Protein AF-A0A9J6DHR7-F1 (afdb_monomer_lite)

pLDDT: mean 80.9, std 17.51, range [45.75, 98.0]

Structure (mmCIF, N/CA/C/O backbone):
data_AF-A0A9J6DHR7-F1
#
_entry.id   AF-A0A9J6DHR7-F1
#
loop_
_atom_site.group_PDB
_atom_site.id
_atom_site.type_symbol
_atom_site.label_atom_id
_atom_site.label_alt_id
_atom_site.label_comp_id
_atom_site.label_asym_id
_atom_site.label_entity_id
_atom_site.label_seq_id
_atom_site.pdbx_PDB_ins_code
_atom_site.Cartn_x
_atom_site.Cartn_y
_atom_site.Cartn_z
_atom_site.occupancy
_atom_site.B_iso_or_equiv
_atom_site.auth_seq_id
_atom_site.auth_comp_id
_atom_site.auth_asym_id
_atom_site.auth_atom_id
_atom_site.pdbx_PDB_model_num
ATOM 1 N N . MET A 1 1 ? 1.396 -6.386 -21.496 1.00 86.94 1 MET A N 1
ATOM 2 C CA . MET A 1 1 ? 1.153 -5.798 -20.158 1.00 86.94 1 MET A CA 1
ATOM 3 C C . MET A 1 1 ? 0.442 -6.836 -19.314 1.00 86.94 1 MET A C 1
ATOM 5 O O . MET A 1 1 ? -0.281 -7.629 -19.895 1.00 86.94 1 MET A O 1
ATOM 9 N N . PHE A 1 2 ? 0.644 -6.840 -17.997 1.00 91.31 2 PHE A N 1
ATOM 10 C CA . PHE A 1 2 ? -0.087 -7.723 -17.085 1.00 91.31 2 PHE A CA 1
ATOM 11 C C . PHE A 1 2 ? -1.423 -7.095 -16.714 1.00 91.31 2 PHE A C 1
ATOM 13 O O . PHE A 1 2 ? -1.460 -5.949 -16.263 1.00 91.31 2 PHE A O 1
ATOM 20 N N . ASP A 1 3 ? -2.515 -7.811 -16.922 1.00 88.06 3 ASP A N 1
ATOM 21 C CA . ASP A 1 3 ? -3.871 -7.384 -16.570 1.00 88.06 3 ASP A CA 1
ATOM 22 C C . ASP A 1 3 ? -4.393 -8.042 -15.284 1.00 88.06 3 ASP A C 1
ATOM 24 O O . ASP A 1 3 ? -5.249 -7.465 -14.610 1.00 88.06 3 ASP A O 1
ATOM 28 N N . GLY A 1 4 ? -3.812 -9.187 -14.911 1.00 85.06 4 GLY A N 1
ATOM 29 C CA . GLY A 1 4 ? -4.207 -9.999 -13.762 1.00 85.06 4 GLY A CA 1
ATOM 30 C C . GLY A 1 4 ? -5.290 -11.039 -14.067 1.00 85.06 4 GLY A C 1
ATOM 31 O O . GLY A 1 4 ? -5.754 -11.685 -13.134 1.00 85.06 4 GLY A O 1
ATOM 32 N N . GLU A 1 5 ? -5.690 -11.206 -15.332 1.00 87.38 5 GLU A N 1
ATOM 33 C CA . GLU A 1 5 ? -6.754 -12.142 -15.734 1.00 87.38 5 GLU A CA 1
ATOM 34 C C . GLU A 1 5 ? -6.308 -13.091 -16.847 1.00 87.38 5 GLU A C 1
ATOM 36 O O . GLU A 1 5 ? -6.462 -14.304 -16.724 1.00 87.38 5 GLU A O 1
ATOM 41 N N . SER A 1 6 ? -5.763 -12.548 -17.939 1.00 84.19 6 SER A N 1
ATOM 42 C CA . SER A 1 6 ? -5.484 -13.316 -19.160 1.00 84.19 6 SER A CA 1
ATOM 43 C C . SER A 1 6 ? -4.008 -13.681 -19.327 1.00 84.19 6 SER A C 1
ATOM 45 O O . SER A 1 6 ? -3.663 -14.606 -20.062 1.00 84.19 6 SER A O 1
ATOM 47 N N . SER A 1 7 ? -3.121 -12.954 -18.645 1.00 84.38 7 SER A N 1
ATOM 48 C CA . SER A 1 7 ? -1.671 -13.109 -18.772 1.00 84.38 7 SER A CA 1
ATOM 49 C C . SER A 1 7 ? -1.115 -14.137 -17.781 1.00 84.38 7 SER A C 1
ATOM 51 O O . SER A 1 7 ? -1.338 -14.008 -16.578 1.00 84.38 7 SER A O 1
ATOM 53 N N . SER A 1 8 ? -0.318 -15.106 -18.257 1.00 92.81 8 SER A N 1
ATOM 54 C CA . SER A 1 8 ? 0.480 -15.976 -17.373 1.00 92.81 8 SER A CA 1
ATOM 55 C C . SER A 1 8 ? 1.468 -15.123 -16.556 1.00 92.81 8 SER A C 1
ATOM 57 O O . SER A 1 8 ? 2.211 -14.329 -17.152 1.00 92.81 8 SER A O 1
ATOM 59 N N . PRO A 1 9 ? 1.504 -15.272 -15.217 1.00 91.12 9 PRO A N 1
ATOM 60 C CA . PRO A 1 9 ? 2.453 -14.566 -14.359 1.00 91.12 9 PRO A CA 1
ATOM 61 C C . PRO A 1 9 ? 3.911 -14.828 -14.739 1.00 91.12 9 PRO A C 1
ATOM 63 O O . PRO A 1 9 ? 4.707 -13.896 -14.775 1.00 91.12 9 PRO A O 1
ATOM 66 N N . GLU A 1 10 ? 4.249 -16.072 -15.077 1.00 93.56 10 GLU A N 1
ATOM 67 C CA . GLU A 1 10 ? 5.603 -16.502 -15.433 1.00 93.56 10 GLU A CA 1
ATOM 68 C C . GLU A 1 10 ? 6.057 -15.827 -16.727 1.00 93.56 10 GLU A C 1
ATOM 70 O O . GLU A 1 10 ? 7.113 -15.199 -16.776 1.00 93.56 10 GLU A O 1
ATOM 75 N N . SER A 1 11 ? 5.208 -15.883 -17.758 1.00 93.19 11 SER A N 1
ATOM 76 C CA . SER A 1 11 ? 5.497 -15.269 -19.058 1.00 93.19 11 SER A CA 1
ATOM 77 C C . SER A 1 11 ? 5.642 -13.751 -18.940 1.00 93.19 11 SER A C 1
ATOM 79 O O . SER A 1 11 ? 6.510 -13.146 -19.572 1.00 93.19 11 SER A O 1
ATOM 81 N N . TRP A 1 12 ? 4.803 -13.120 -18.112 1.00 94.81 12 TRP A N 1
ATOM 82 C CA . TRP A 1 12 ? 4.919 -11.693 -17.843 1.00 94.81 12 TRP A CA 1
ATOM 83 C C . TRP A 1 12 ? 6.196 -11.350 -17.075 1.00 94.81 12 TRP A C 1
ATOM 85 O O . TRP A 1 12 ? 6.840 -10.358 -17.413 1.00 94.81 12 TRP A O 1
ATOM 95 N N . PHE A 1 13 ? 6.581 -12.154 -16.081 1.00 95.69 13 PHE A N 1
ATOM 96 C CA . PHE A 1 13 ? 7.776 -11.902 -15.280 1.00 95.69 13 PHE A CA 1
ATOM 97 C C . PHE A 1 13 ? 9.038 -11.963 -16.141 1.00 95.69 13 PHE A C 1
ATOM 99 O O . PHE A 1 13 ? 9.823 -11.019 -16.124 1.00 95.69 13 PHE A O 1
ATOM 106 N N . THR A 1 14 ? 9.173 -12.983 -16.995 1.00 95.94 14 THR A N 1
ATOM 107 C CA . THR A 1 14 ? 10.280 -13.076 -17.961 1.00 95.94 14 THR A CA 1
ATOM 108 C C . THR A 1 14 ? 10.329 -11.862 -18.893 1.00 95.94 14 THR A C 1
ATOM 110 O O . THR A 1 14 ? 11.393 -11.290 -19.128 1.00 95.94 14 THR A O 1
ATOM 113 N N . PHE A 1 15 ? 9.175 -11.419 -19.403 1.00 95.75 15 PHE A N 1
ATOM 114 C CA . PHE A 1 15 ? 9.100 -10.211 -20.227 1.00 95.75 15 PHE A CA 1
ATOM 115 C C . PHE A 1 15 ? 9.503 -8.947 -19.451 1.00 95.75 15 PHE A C 1
ATOM 117 O O . PHE A 1 15 ? 10.182 -8.069 -19.987 1.00 95.75 15 PHE A O 1
ATOM 124 N N . TYR A 1 16 ? 9.090 -8.840 -18.190 1.00 96.38 16 TYR A N 1
ATOM 125 C CA . TYR A 1 16 ? 9.408 -7.699 -17.347 1.00 96.38 16 TYR A CA 1
ATOM 126 C C . TYR A 1 16 ? 10.897 -7.648 -16.981 1.00 96.38 16 TYR A C 1
ATOM 128 O O . TYR A 1 16 ? 11.501 -6.578 -17.050 1.00 96.38 16 TYR A O 1
ATOM 136 N N . GLU A 1 17 ? 11.517 -8.785 -16.664 1.00 97.19 17 GLU A N 1
ATOM 137 C CA . GLU A 1 17 ? 12.962 -8.883 -16.425 1.00 97.19 17 GLU A CA 1
ATOM 138 C C . GLU A 1 17 ? 13.769 -8.482 -17.658 1.00 97.19 17 GLU A C 1
ATOM 140 O O . GLU A 1 17 ? 14.723 -7.709 -17.542 1.00 97.19 17 GLU A O 1
ATOM 145 N N . TYR A 1 18 ? 13.341 -8.930 -18.841 1.00 97.19 18 TYR A N 1
ATOM 146 C CA . TYR A 1 18 ? 13.923 -8.485 -20.102 1.00 97.19 18 TYR A CA 1
ATOM 147 C C . TYR A 1 18 ? 13.854 -6.954 -20.236 1.00 97.19 18 TYR A C 1
ATOM 149 O O . TYR A 1 18 ? 14.871 -6.308 -20.480 1.00 97.19 18 TYR A O 1
ATOM 157 N N . ALA A 1 19 ? 12.691 -6.346 -19.980 1.00 96.81 19 ALA A N 1
ATOM 158 C CA . ALA A 1 19 ? 12.543 -4.891 -20.009 1.00 96.81 19 ALA A CA 1
ATOM 159 C C . ALA A 1 19 ? 13.416 -4.175 -18.959 1.00 96.81 19 ALA A C 1
ATOM 161 O O . ALA A 1 19 ? 13.975 -3.120 -19.259 1.00 96.81 19 ALA A O 1
ATOM 162 N N . CYS A 1 20 ? 13.569 -4.736 -17.754 1.00 97.25 20 CYS A N 1
ATOM 163 C CA . CYS A 1 20 ? 14.465 -4.189 -16.731 1.00 97.25 20 CYS A CA 1
ATOM 164 C C . CYS A 1 20 ? 15.916 -4.171 -17.214 1.00 97.25 20 CYS A C 1
ATOM 166 O O . CYS A 1 20 ? 16.607 -3.174 -17.014 1.00 97.25 20 CYS A O 1
ATOM 168 N N . ASN A 1 21 ? 16.357 -5.251 -17.864 1.00 97.44 21 ASN A N 1
ATOM 169 C CA . ASN A 1 21 ? 17.709 -5.370 -18.396 1.00 97.44 21 ASN A CA 1
ATOM 170 C C . ASN A 1 21 ? 17.966 -4.352 -19.518 1.00 97.44 21 ASN A C 1
ATOM 172 O O . ASN A 1 21 ? 18.944 -3.615 -19.462 1.00 97.44 21 ASN A O 1
ATOM 176 N N . GLU A 1 22 ? 17.047 -4.237 -20.482 1.00 97.69 22 GLU A N 1
ATOM 177 C CA . GLU A 1 22 ? 17.166 -3.291 -21.604 1.00 97.69 22 GLU A CA 1
ATOM 178 C C . GLU A 1 22 ? 17.163 -1.817 -21.162 1.00 97.69 22 GLU A C 1
ATOM 180 O O . GLU A 1 22 ? 17.792 -0.971 -21.793 1.00 97.69 22 GLU A O 1
ATOM 185 N N . ASN A 1 23 ? 16.464 -1.493 -20.069 1.00 97.06 23 ASN A N 1
ATOM 186 C CA . ASN A 1 23 ? 16.374 -0.126 -19.543 1.00 97.06 23 ASN A CA 1
ATOM 187 C C . ASN A 1 23 ? 17.353 0.153 -18.389 1.00 97.06 23 ASN A C 1
ATOM 189 O O . ASN A 1 23 ? 17.288 1.226 -17.783 1.00 97.06 23 ASN A O 1
ATOM 193 N N . CYS A 1 24 ? 18.244 -0.792 -18.073 1.00 97.25 24 CYS A N 1
ATOM 194 C CA . CYS A 1 24 ? 19.213 -0.693 -16.980 1.00 97.25 24 CYS A CA 1
ATOM 195 C C . CYS A 1 24 ? 18.579 -0.402 -15.601 1.00 97.25 24 CYS A C 1
ATOM 197 O O . CYS A 1 24 ? 19.156 0.316 -14.782 1.00 97.25 24 CYS A O 1
ATOM 199 N N . TRP A 1 25 ? 17.392 -0.949 -15.316 1.00 97.81 25 TRP A N 1
ATOM 200 C CA . TRP A 1 25 ? 16.776 -0.877 -13.984 1.00 97.81 25 TRP A CA 1
ATOM 201 C C . TRP A 1 25 ? 17.402 -1.928 -13.069 1.00 97.81 25 TRP A C 1
ATOM 203 O O . TRP A 1 25 ? 16.865 -3.017 -12.865 1.00 97.81 25 TRP A O 1
ATOM 213 N N . CYS A 1 26 ? 18.590 -1.610 -12.562 1.00 94.25 26 CYS A N 1
ATOM 214 C CA . CYS A 1 26 ? 19.416 -2.556 -11.818 1.00 94.25 26 CYS A CA 1
ATOM 215 C C . CYS A 1 26 ? 19.057 -2.649 -10.325 1.00 94.25 26 CYS A C 1
ATOM 217 O O . CYS 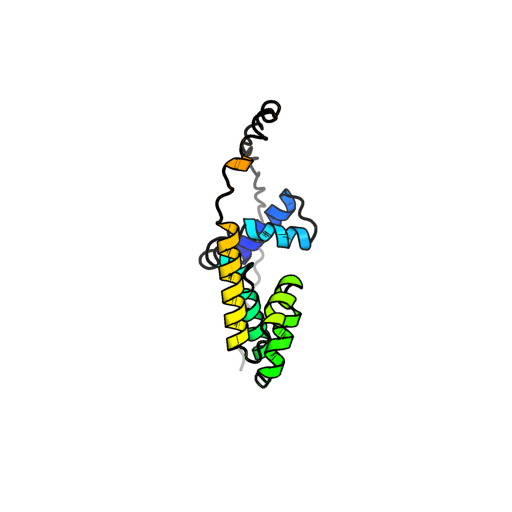A 1 26 ? 19.332 -3.682 -9.719 1.00 94.25 26 CYS A O 1
ATOM 219 N N . SER A 1 27 ? 18.454 -1.608 -9.736 1.00 95.69 27 SER A N 1
ATOM 220 C CA . SER A 1 27 ? 18.030 -1.603 -8.327 1.00 95.69 27 SER A CA 1
ATOM 221 C C . SER A 1 27 ? 16.595 -2.107 -8.156 1.00 95.69 27 SER A C 1
ATOM 223 O O . SER A 1 27 ? 15.756 -1.937 -9.047 1.00 95.69 27 SER A O 1
ATOM 225 N N . ASP A 1 28 ? 16.290 -2.706 -7.004 1.00 91.50 28 ASP A N 1
ATOM 226 C CA . ASP A 1 28 ? 14.927 -3.146 -6.689 1.00 91.50 28 ASP A CA 1
ATOM 227 C C . ASP A 1 28 ? 13.969 -1.953 -6.607 1.00 91.50 28 ASP A C 1
ATOM 229 O O . ASP A 1 28 ? 12.837 -2.032 -7.086 1.00 91.50 28 ASP A O 1
ATOM 233 N N . GLU A 1 29 ? 14.434 -0.811 -6.097 1.00 87.56 29 GLU A N 1
ATOM 234 C CA . GLU A 1 29 ? 13.673 0.435 -6.091 1.00 87.56 29 GLU A CA 1
ATOM 235 C C . GLU A 1 29 ? 13.297 0.888 -7.511 1.00 87.56 29 GLU A C 1
ATOM 237 O O . GLU A 1 29 ? 12.136 1.236 -7.757 1.00 87.56 29 GLU A O 1
ATOM 242 N N . ASP A 1 30 ? 14.235 0.847 -8.465 1.00 92.19 30 ASP A N 1
ATOM 243 C CA . ASP A 1 30 ? 13.975 1.221 -9.860 1.00 92.19 30 ASP A CA 1
ATOM 244 C C . ASP A 1 30 ? 13.020 0.241 -10.535 1.00 92.19 30 ASP A C 1
ATOM 246 O O . ASP A 1 30 ? 12.094 0.660 -11.239 1.00 92.19 30 ASP A O 1
ATOM 250 N N . LYS A 1 31 ? 13.186 -1.062 -10.293 1.00 95.62 31 LYS A N 1
ATOM 251 C CA . LYS A 1 31 ? 12.264 -2.079 -10.803 1.00 95.62 31 LYS A CA 1
ATOM 252 C C . LYS A 1 31 ? 10.865 -1.850 -10.241 1.00 95.62 31 LYS A C 1
ATOM 254 O O . LYS A 1 31 ? 9.914 -1.736 -11.003 1.00 95.62 31 LYS A O 1
ATOM 259 N N . VAL A 1 32 ? 10.685 -1.707 -8.933 1.00 89.50 32 VAL A N 1
ATOM 260 C CA . VAL A 1 32 ? 9.344 -1.499 -8.355 1.00 89.50 32 VAL A CA 1
ATOM 261 C C . VAL A 1 32 ? 8.700 -0.213 -8.883 1.00 89.50 32 VAL A C 1
ATOM 263 O O . VAL A 1 32 ? 7.511 -0.203 -9.218 1.00 89.50 32 VAL A O 1
ATOM 266 N N . LYS A 1 33 ? 9.482 0.863 -9.024 1.00 87.44 33 LYS A N 1
ATOM 267 C CA . LYS A 1 33 ? 9.015 2.141 -9.571 1.00 87.44 33 LYS A CA 1
ATOM 268 C C . LYS A 1 33 ? 8.503 2.008 -11.008 1.00 87.44 33 LYS A C 1
ATOM 270 O O . LYS A 1 33 ? 7.443 2.552 -11.324 1.00 87.44 33 LYS A O 1
ATOM 275 N N . ASN A 1 34 ? 9.224 1.284 -11.863 1.00 93.88 34 ASN A N 1
ATOM 276 C CA . ASN A 1 34 ? 8.895 1.155 -13.284 1.00 93.88 34 ASN A CA 1
ATOM 277 C C . ASN A 1 34 ? 7.919 0.013 -13.597 1.00 93.88 34 ASN A C 1
ATOM 279 O O . ASN A 1 34 ? 7.251 0.055 -14.631 1.00 93.88 34 ASN A O 1
ATOM 283 N N . MET A 1 35 ? 7.729 -0.944 -12.685 1.00 93.69 35 MET A N 1
ATOM 284 C CA . MET A 1 35 ? 6.793 -2.064 -12.848 1.00 93.69 35 MET A CA 1
ATOM 285 C C . MET A 1 35 ? 5.383 -1.591 -13.215 1.00 93.69 35 MET A C 1
ATOM 287 O O . MET A 1 35 ? 4.723 -2.180 -14.069 1.00 93.69 35 MET A O 1
ATOM 291 N N . ARG A 1 36 ? 4.941 -0.462 -12.647 1.00 89.75 36 ARG A N 1
ATOM 292 C CA . ARG A 1 36 ? 3.622 0.141 -12.909 1.00 89.75 36 ARG A CA 1
ATOM 293 C C . ARG A 1 36 ? 3.373 0.505 -14.375 1.00 89.75 36 ARG A C 1
ATOM 295 O O . ARG A 1 36 ? 2.212 0.596 -14.775 1.00 89.75 36 ARG A O 1
ATOM 302 N N . LEU A 1 37 ? 4.425 0.713 -15.169 1.00 92.81 37 LEU A N 1
ATOM 303 C CA . LEU A 1 37 ? 4.322 0.982 -16.608 1.00 92.81 37 LEU A CA 1
ATOM 304 C C . LEU A 1 37 ? 3.861 -0.252 -17.393 1.00 92.81 37 LEU A C 1
ATOM 306 O O . LEU A 1 37 ? 3.264 -0.116 -18.457 1.00 92.81 37 LEU A O 1
ATOM 310 N N . PHE A 1 38 ? 4.096 -1.445 -16.846 1.00 93.75 38 PHE A N 1
ATOM 311 C CA . PHE A 1 38 ? 3.796 -2.729 -17.479 1.00 93.75 38 PHE A CA 1
ATOM 312 C C . PHE A 1 38 ? 2.523 -3.382 -16.948 1.00 93.75 38 PHE A C 1
ATOM 314 O O . PHE A 1 38 ? 2.155 -4.467 -17.411 1.00 93.75 38 PHE A O 1
ATOM 321 N N . LEU A 1 39 ? 1.849 -2.721 -16.007 1.00 92.00 39 LEU A N 1
ATOM 322 C CA . LEU A 1 39 ? 0.565 -3.138 -15.471 1.00 92.00 39 LEU A CA 1
ATOM 323 C C . LEU A 1 39 ? -0.574 -2.452 -16.226 1.00 92.00 39 LEU A C 1
ATOM 325 O O . LEU A 1 39 ? -0.522 -1.268 -16.565 1.00 92.00 39 LEU A O 1
ATOM 329 N N . SER A 1 40 ? -1.644 -3.203 -16.429 1.00 90.62 40 SER A N 1
ATOM 330 C CA . SER A 1 40 ? -2.892 -2.785 -17.060 1.00 90.62 40 SER A CA 1
ATOM 331 C C . SER A 1 40 ? -4.086 -3.332 -16.276 1.00 90.62 40 SER A C 1
ATOM 333 O O . SER A 1 40 ? -3.903 -4.079 -15.315 1.00 90.62 40 SER A O 1
ATOM 335 N N . GLY A 1 41 ? -5.300 -2.911 -16.637 1.00 87.19 41 GLY A N 1
ATOM 336 C CA . GLY A 1 41 ? -6.537 -3.450 -16.065 1.00 87.19 41 GLY A CA 1
ATOM 337 C C . GLY A 1 41 ? -6.577 -3.444 -14.533 1.00 87.19 41 GLY A C 1
ATOM 338 O O . GLY A 1 41 ? -6.237 -2.446 -13.883 1.00 87.19 41 GLY A O 1
ATOM 339 N N . ILE A 1 42 ? -6.985 -4.582 -13.968 1.00 77.12 42 ILE A N 1
ATOM 340 C CA . ILE A 1 42 ? -7.139 -4.778 -12.525 1.00 77.12 42 ILE A CA 1
ATOM 341 C C . ILE A 1 42 ? -5.780 -4.692 -11.826 1.00 77.12 42 ILE A C 1
ATOM 343 O O . ILE A 1 42 ? -5.662 -3.980 -10.825 1.00 77.12 42 ILE A O 1
ATOM 347 N N . ALA A 1 43 ? -4.732 -5.299 -12.387 1.00 81.50 43 ALA A N 1
ATOM 348 C CA . ALA A 1 43 ? -3.391 -5.273 -11.802 1.00 81.50 43 ALA A CA 1
ATOM 349 C C . ALA A 1 43 ? -2.857 -3.844 -11.588 1.00 81.50 43 ALA A C 1
ATOM 351 O O . ALA A 1 43 ? -2.307 -3.520 -10.530 1.00 81.50 43 ALA A O 1
ATOM 352 N N . LYS A 1 44 ? -3.081 -2.943 -12.554 1.00 84.19 44 LYS A N 1
ATOM 353 C CA . LYS A 1 44 ? -2.685 -1.533 -12.412 1.00 84.19 44 LYS A CA 1
ATOM 354 C C . LYS A 1 44 ? -3.440 -0.842 -11.281 1.00 84.19 44 LYS A C 1
ATOM 356 O O . LYS A 1 44 ? -2.828 -0.098 -10.516 1.00 84.19 44 LYS A O 1
ATOM 361 N N . SER A 1 45 ? -4.739 -1.119 -11.152 1.00 74.44 45 SER A N 1
ATOM 362 C CA . SER A 1 45 ? -5.566 -0.565 -10.075 1.00 74.44 45 SER A CA 1
ATOM 363 C C . SER A 1 45 ? -5.111 -1.043 -8.689 1.00 74.44 45 SER A C 1
ATOM 365 O O . SER A 1 45 ? -5.177 -0.284 -7.721 1.00 74.44 45 SER A O 1
ATOM 367 N N . TRP A 1 46 ? -4.572 -2.265 -8.603 1.00 70.88 46 TRP A N 1
ATOM 368 C CA . TRP A 1 46 ? -4.113 -2.862 -7.350 1.00 70.88 46 TRP A CA 1
ATOM 369 C C . TRP A 1 46 ? -2.732 -2.369 -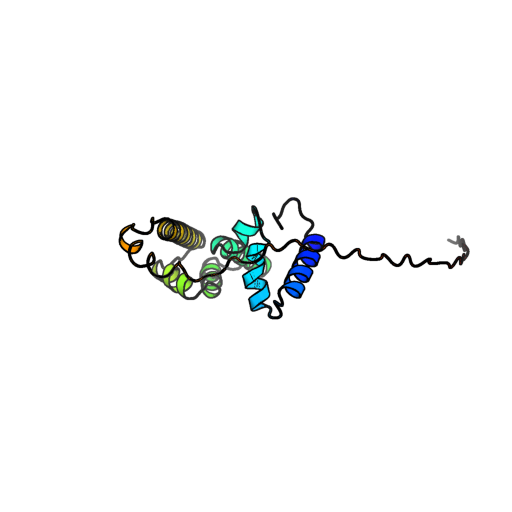6.909 1.00 70.88 46 TRP A C 1
ATOM 371 O O . TRP A 1 46 ? -2.503 -2.149 -5.723 1.00 70.88 46 TRP A O 1
ATOM 381 N N . SER A 1 47 ? -1.817 -2.131 -7.848 1.00 72.31 47 SER A N 1
ATOM 382 C CA . SER A 1 47 ? -0.388 -1.879 -7.576 1.00 72.31 47 SER A CA 1
ATOM 383 C C . SER A 1 47 ? -0.024 -0.568 -6.859 1.00 72.31 47 SER A C 1
ATOM 385 O O . SER A 1 47 ? 1.156 -0.230 -6.703 1.00 72.31 47 SER A O 1
ATOM 387 N N . GLY A 1 48 ? -1.007 0.223 -6.438 1.00 72.44 48 GLY A N 1
ATOM 388 C CA . GLY A 1 48 ? -0.722 1.532 -5.861 1.00 72.44 48 GLY A CA 1
ATOM 389 C C . GLY A 1 48 ? -1.826 2.183 -5.059 1.00 72.44 48 GLY A C 1
ATOM 390 O O . GLY A 1 48 ? -1.642 3.325 -4.646 1.00 72.44 48 GLY A O 1
ATOM 391 N N . SER A 1 49 ? -2.949 1.505 -4.823 1.00 82.94 49 SER A N 1
ATOM 392 C CA . SER A 1 49 ? -3.973 2.072 -3.955 1.00 82.94 49 SER A CA 1
ATOM 393 C C . SER A 1 49 ? -3.675 1.717 -2.497 1.00 82.94 49 SER A C 1
ATOM 395 O O . SER A 1 49 ? -3.341 0.577 -2.169 1.00 82.94 49 SER A O 1
ATOM 397 N N . ALA A 1 50 ? -3.833 2.690 -1.600 1.00 87.12 50 ALA A N 1
ATOM 398 C CA . ALA A 1 50 ? -3.766 2.438 -0.162 1.00 87.12 50 ALA A CA 1
ATOM 399 C C . ALA A 1 50 ? -4.792 1.364 0.264 1.00 87.12 50 ALA A C 1
ATOM 401 O O . ALA A 1 50 ? -4.548 0.593 1.187 1.00 87.12 50 ALA A O 1
ATOM 402 N N . LEU A 1 51 ? -5.917 1.261 -0.455 1.00 90.31 51 LEU A N 1
ATOM 403 C CA . LEU A 1 51 ? -6.941 0.239 -0.231 1.00 90.31 51 LEU A CA 1
ATOM 404 C C . LEU A 1 51 ? -6.429 -1.176 -0.514 1.00 90.31 51 LEU A C 1
ATOM 406 O O . LEU A 1 51 ? -6.698 -2.085 0.264 1.00 90.31 51 LEU A O 1
ATOM 410 N N . SER A 1 52 ? -5.668 -1.368 -1.588 1.00 88.31 52 SER A N 1
ATOM 411 C CA . SER A 1 52 ? -5.070 -2.666 -1.915 1.00 88.31 52 SER A CA 1
ATOM 412 C C . SER A 1 52 ? -4.089 -3.104 -0.832 1.00 88.31 52 SER A C 1
ATOM 414 O O . SER A 1 52 ? -4.156 -4.242 -0.374 1.00 88.31 52 SER A O 1
ATOM 416 N N . TYR A 1 53 ? -3.258 -2.174 -0.346 1.00 91.69 53 TYR A N 1
ATOM 417 C CA . TYR A 1 53 ? -2.404 -2.417 0.815 1.00 91.69 53 TYR A CA 1
ATOM 418 C C . TYR A 1 53 ? -3.220 -2.839 2.048 1.00 91.69 53 TYR A C 1
ATOM 420 O O . TYR A 1 53 ? -2.881 -3.827 2.696 1.00 91.69 53 TYR A O 1
ATOM 428 N N . PHE A 1 54 ? -4.313 -2.133 2.357 1.00 94.88 54 PHE A N 1
ATOM 429 C CA . PHE A 1 54 ? -5.182 -2.452 3.493 1.00 94.88 54 PHE A CA 1
ATOM 430 C C . PHE A 1 54 ? -5.736 -3.880 3.421 1.00 94.88 54 PHE A C 1
ATOM 432 O O . PHE A 1 54 ? -5.658 -4.614 4.408 1.00 94.88 54 PHE A O 1
ATOM 439 N N . TYR A 1 55 ? -6.279 -4.285 2.268 1.00 93.81 55 TYR A N 1
ATOM 440 C CA . TYR A 1 55 ? -6.870 -5.616 2.120 1.00 93.81 55 TYR A CA 1
ATOM 441 C C . TYR A 1 55 ? -5.820 -6.715 2.251 1.00 93.81 55 TYR A C 1
ATOM 443 O O . TYR A 1 55 ? -6.048 -7.677 2.985 1.00 93.81 55 TYR A O 1
ATOM 451 N N . GLU A 1 56 ? -4.659 -6.548 1.614 1.00 92.38 56 GLU A N 1
ATOM 452 C CA . GLU A 1 56 ? -3.597 -7.548 1.701 1.00 92.38 56 GLU A CA 1
ATOM 453 C C . GLU A 1 56 ? -3.033 -7.631 3.120 1.00 92.38 56 GLU A C 1
ATOM 455 O O . GLU A 1 56 ? -2.896 -8.719 3.677 1.00 92.38 56 GLU A O 1
ATOM 460 N N . LYS A 1 57 ? -2.790 -6.489 3.774 1.00 95.12 57 LYS A N 1
ATOM 461 C CA . LYS A 1 57 ? -2.271 -6.482 5.143 1.00 95.12 57 LYS A CA 1
ATOM 462 C C . LYS A 1 57 ? -3.255 -7.117 6.125 1.00 95.12 57 LYS A C 1
ATOM 464 O O . LYS A 1 57 ? -2.836 -7.894 6.978 1.00 95.12 57 LYS A O 1
ATOM 469 N N . ARG A 1 58 ? -4.559 -6.855 5.977 1.00 95.88 58 ARG A N 1
ATOM 470 C CA . ARG A 1 58 ? -5.608 -7.506 6.776 1.00 95.88 58 ARG A CA 1
ATOM 471 C C . ARG A 1 58 ? -5.631 -9.017 6.554 1.00 95.88 58 ARG A C 1
ATOM 473 O O . ARG A 1 58 ? -5.671 -9.757 7.532 1.00 95.88 58 ARG A O 1
ATOM 480 N N . ARG A 1 59 ? -5.585 -9.468 5.296 1.00 96.06 59 ARG A N 1
ATOM 481 C CA . ARG A 1 59 ? -5.539 -10.895 4.945 1.00 96.06 59 ARG A CA 1
ATOM 482 C C . ARG A 1 59 ? -4.335 -11.583 5.590 1.00 96.06 59 ARG A C 1
ATOM 484 O O . ARG A 1 59 ? -4.496 -12.628 6.208 1.00 96.06 59 ARG A O 1
ATOM 491 N N . LEU A 1 60 ? -3.149 -10.981 5.494 1.00 96.19 60 LEU A N 1
ATOM 492 C CA . LEU A 1 60 ? -1.925 -11.520 6.094 1.00 96.19 60 LEU A CA 1
ATOM 493 C C . LEU A 1 60 ? -2.006 -11.596 7.623 1.00 96.19 60 LEU A C 1
ATOM 495 O O . LEU A 1 60 ? -1.602 -12.602 8.197 1.00 96.19 60 LEU A O 1
ATOM 499 N N . LEU A 1 61 ? -2.558 -10.573 8.283 1.00 97.25 61 LEU A N 1
ATOM 500 C CA . LEU A 1 61 ? -2.756 -10.588 9.737 1.00 97.25 61 LEU A CA 1
ATOM 501 C C . LEU A 1 61 ? -3.725 -11.698 10.166 1.00 97.25 61 LEU A C 1
ATOM 503 O O . LEU A 1 61 ? -3.440 -12.397 11.129 1.00 97.25 61 LEU A O 1
ATOM 507 N N . GLN A 1 62 ? -4.814 -11.910 9.421 1.00 96.19 62 GLN A N 1
ATOM 508 C CA . GLN A 1 62 ? -5.770 -12.992 9.686 1.00 96.19 62 GLN A CA 1
ATOM 509 C C . GLN A 1 62 ? -5.170 -14.388 9.477 1.00 96.19 62 GLN A C 1
ATOM 511 O O . GLN A 1 62 ? -5.517 -15.312 10.207 1.00 96.19 62 GLN A O 1
ATOM 516 N N . LEU A 1 63 ? -4.284 -14.547 8.486 1.00 95.88 63 LEU A N 1
ATOM 517 C CA . LEU A 1 63 ? -3.562 -15.801 8.254 1.00 95.88 63 LEU A CA 1
ATOM 518 C C . LEU A 1 63 ? -2.526 -16.082 9.347 1.00 95.88 63 LEU A C 1
ATOM 520 O O . LEU A 1 63 ? -2.332 -17.238 9.709 1.00 95.88 63 LEU A O 1
ATOM 524 N N . ALA A 1 64 ? -1.862 -15.041 9.854 1.00 97.50 64 ALA A N 1
ATOM 525 C CA . ALA A 1 64 ? -0.879 -15.170 10.924 1.00 97.50 64 ALA A CA 1
ATOM 526 C C . ALA A 1 64 ? -1.537 -15.468 12.280 1.00 97.50 64 ALA A C 1
ATOM 528 O O . ALA A 1 64 ? -1.061 -16.328 13.015 1.00 97.50 64 ALA A O 1
ATOM 529 N N . ASP A 1 65 ? -2.630 -14.771 12.600 1.00 98.00 65 ASP A N 1
ATOM 530 C CA . ASP A 1 65 ? -3.401 -14.974 13.821 1.00 98.00 65 ASP A CA 1
ATOM 531 C C . ASP A 1 65 ? -4.875 -14.599 13.606 1.00 98.00 65 ASP A C 1
ATOM 533 O O . ASP A 1 65 ? -5.264 -13.429 13.578 1.00 98.00 65 ASP A O 1
ATOM 537 N N . SER A 1 66 ? -5.721 -15.622 13.487 1.00 97.31 66 SER A N 1
ATOM 538 C CA . SER A 1 66 ? -7.170 -15.449 13.325 1.00 97.31 66 SER A CA 1
ATOM 539 C C . SER A 1 66 ? -7.885 -14.925 14.578 1.00 97.31 66 SER A C 1
ATOM 541 O O . SER A 1 66 ? -9.010 -14.438 14.472 1.00 97.31 66 SER A O 1
ATOM 543 N N . SER A 1 67 ? -7.246 -15.008 15.750 1.00 97.75 67 SER A N 1
ATOM 544 C CA . SER A 1 67 ? -7.786 -14.554 17.038 1.00 97.75 67 SER A CA 1
ATOM 545 C C . SER A 1 67 ? -7.381 -13.121 17.394 1.00 97.75 67 SER A C 1
ATOM 547 O O . SER A 1 67 ? -7.777 -12.604 18.441 1.00 97.75 67 SER A O 1
ATOM 549 N N . LEU A 1 68 ? -6.620 -12.464 16.512 1.00 96.94 68 LEU A N 1
ATOM 550 C CA . LEU A 1 68 ? -6.109 -11.122 16.734 1.00 96.94 68 LEU A CA 1
ATOM 551 C C . LEU A 1 68 ? -7.269 -10.117 16.893 1.00 96.94 68 LEU A C 1
ATOM 553 O O . LEU A 1 68 ? -8.099 -9.982 15.986 1.00 96.94 68 LEU A O 1
ATOM 557 N N . PRO A 1 69 ? -7.340 -9.370 18.009 1.00 96.62 69 PRO A N 1
ATOM 558 C CA . PRO A 1 69 ? -8.424 -8.426 18.233 1.00 96.62 69 PRO A CA 1
ATOM 559 C C . PRO A 1 69 ? -8.347 -7.257 17.245 1.00 96.62 69 PRO A C 1
ATOM 561 O O . PRO A 1 69 ? -7.267 -6.751 16.926 1.00 96.62 69 PRO A O 1
ATOM 564 N N . GLU A 1 70 ? -9.507 -6.768 16.796 1.00 91.50 70 GLU A N 1
ATOM 565 C CA . GLU A 1 70 ? -9.580 -5.662 15.826 1.00 91.50 70 GLU A CA 1
ATOM 566 C C . GLU A 1 70 ? -8.862 -4.392 16.309 1.00 91.50 70 GLU A C 1
ATOM 568 O O . GLU A 1 70 ? -8.287 -3.658 15.501 1.00 91.50 70 GLU A O 1
ATOM 573 N N . THR A 1 71 ? -8.827 -4.169 17.625 1.00 95.00 71 THR A N 1
ATOM 574 C CA . THR A 1 71 ? -8.116 -3.051 18.263 1.00 95.00 71 THR A CA 1
ATOM 575 C C . THR A 1 71 ? -6.609 -3.078 18.008 1.00 95.00 71 THR A C 1
ATOM 577 O O . THR A 1 71 ? -5.978 -2.023 17.986 1.00 95.00 71 THR A O 1
ATOM 580 N N . SER A 1 72 ? -6.028 -4.257 17.775 1.00 97.56 72 SER A N 1
ATOM 581 C CA . SER A 1 72 ? -4.618 -4.432 17.416 1.00 97.56 72 SER A CA 1
ATOM 582 C C . SER A 1 72 ? -4.391 -4.402 15.904 1.00 97.56 72 SER A C 1
ATOM 584 O O . SER A 1 72 ? -3.333 -3.971 15.453 1.00 97.56 72 SER A O 1
ATOM 586 N N . VAL A 1 73 ? -5.381 -4.801 15.102 1.00 97.50 73 VAL A N 1
ATOM 587 C CA . VAL A 1 73 ? -5.280 -4.813 13.631 1.00 97.50 73 VAL A CA 1
ATOM 588 C C . VAL A 1 73 ? -5.093 -3.402 13.071 1.00 97.50 73 VAL A C 1
ATOM 590 O O . VAL A 1 73 ? -4.219 -3.175 12.236 1.00 97.50 73 VAL A O 1
ATOM 593 N N . VAL A 1 74 ? -5.897 -2.442 13.536 1.00 97.25 74 VAL A N 1
ATOM 594 C CA . VAL A 1 74 ? -5.885 -1.054 13.042 1.00 97.25 74 VAL A CA 1
ATOM 595 C C . VAL A 1 74 ? -4.495 -0.400 13.129 1.00 97.25 74 VAL A C 1
ATOM 597 O O . VAL A 1 74 ? -3.997 0.033 12.086 1.00 97.25 74 VAL A O 1
ATOM 600 N N . PRO A 1 75 ? -3.820 -0.340 14.296 1.00 97.62 75 PRO A N 1
ATOM 601 C CA . PRO A 1 75 ? -2.495 0.271 14.382 1.00 97.62 75 PRO A CA 1
ATOM 602 C C . PRO A 1 75 ? -1.454 -0.472 13.539 1.00 97.62 75 PRO A C 1
ATOM 604 O O . PRO A 1 75 ? -0.643 0.181 12.889 1.00 97.62 75 PRO A O 1
ATOM 607 N N . LEU A 1 76 ? -1.503 -1.808 13.467 1.00 97.81 76 LEU A N 1
ATOM 608 C CA . LEU A 1 76 ? -0.572 -2.595 12.647 1.00 97.81 76 LEU A CA 1
ATOM 609 C C . LEU A 1 76 ? -0.679 -2.269 11.152 1.00 97.81 76 LEU A C 1
ATOM 611 O O . LEU A 1 76 ? 0.340 -2.214 10.462 1.00 97.81 76 LEU A O 1
ATOM 615 N N . ILE A 1 77 ? -1.894 -2.032 10.651 1.00 97.31 77 ILE A N 1
ATOM 616 C CA . ILE A 1 77 ? -2.099 -1.588 9.268 1.00 97.31 77 ILE A CA 1
ATOM 617 C C . ILE A 1 77 ? -1.593 -0.153 9.096 1.00 97.31 77 ILE A C 1
ATOM 619 O O . ILE A 1 77 ? -0.870 0.120 8.141 1.00 97.31 77 ILE A O 1
ATOM 623 N N . ILE A 1 78 ? -1.929 0.758 10.017 1.00 96.56 78 ILE A N 1
ATOM 624 C CA . ILE A 1 78 ? -1.499 2.162 9.937 1.00 96.56 78 ILE A CA 1
ATOM 625 C C . ILE A 1 78 ? 0.029 2.259 9.902 1.00 96.56 78 ILE A C 1
ATOM 627 O O . ILE A 1 78 ? 0.560 2.981 9.064 1.00 96.56 78 ILE A O 1
ATOM 631 N N . TYR A 1 79 ? 0.745 1.502 10.737 1.00 96.44 79 TYR A N 1
ATOM 632 C CA . TYR A 1 79 ? 2.208 1.563 10.818 1.00 96.44 79 TYR A CA 1
ATOM 633 C C . TYR A 1 79 ? 2.937 1.240 9.513 1.00 96.44 79 TYR A C 1
ATOM 635 O O . TYR A 1 79 ? 4.058 1.706 9.326 1.00 96.44 79 TYR A O 1
ATOM 643 N N . GLY A 1 80 ? 2.335 0.466 8.607 1.00 92.50 80 GLY A N 1
ATOM 644 C CA . GLY A 1 80 ? 2.951 0.180 7.313 1.00 92.50 80 GLY A CA 1
ATOM 645 C C . GLY A 1 80 ? 2.449 1.047 6.155 1.00 92.50 80 GLY A C 1
ATOM 646 O O . GLY A 1 80 ? 2.818 0.775 5.015 1.00 92.50 80 GLY A O 1
ATOM 647 N N . LEU A 1 81 ? 1.633 2.077 6.414 1.00 92.81 81 LEU A N 1
ATOM 648 C CA . LEU A 1 81 ? 1.301 3.109 5.422 1.00 92.81 81 LEU A CA 1
ATOM 649 C C . LEU A 1 81 ? 2.466 4.094 5.233 1.00 92.81 81 LEU A C 1
ATOM 651 O O . LEU A 1 81 ? 3.369 4.166 6.064 1.00 92.81 81 LEU A O 1
ATOM 655 N N . SER A 1 82 ? 2.438 4.908 4.172 1.00 88.94 82 SER A N 1
ATOM 656 C CA . SER A 1 82 ? 3.407 6.004 4.026 1.00 88.94 82 SER A CA 1
ATOM 657 C C . SER A 1 82 ? 3.206 7.070 5.118 1.00 88.94 82 SER A C 1
ATOM 659 O O . SER A 1 82 ? 2.064 7.285 5.531 1.00 88.94 82 SER A O 1
ATOM 661 N N . PRO A 1 83 ? 4.258 7.781 5.570 1.00 91.38 83 PRO A N 1
ATOM 662 C CA . PRO A 1 83 ? 4.151 8.762 6.658 1.00 91.38 83 PRO A CA 1
ATOM 663 C C . PRO A 1 83 ? 3.063 9.828 6.445 1.00 91.38 83 PRO A C 1
ATOM 665 O O . PRO A 1 83 ? 2.328 10.169 7.373 1.00 91.38 83 PRO A O 1
ATOM 668 N N . ASP A 1 84 ? 2.896 10.300 5.208 1.00 90.06 84 ASP A N 1
ATOM 669 C CA . ASP A 1 84 ? 1.858 11.277 4.865 1.00 90.06 84 ASP A CA 1
ATOM 670 C C . ASP A 1 84 ? 0.445 10.704 5.028 1.00 90.06 84 ASP A C 1
ATOM 672 O O . ASP A 1 84 ? -0.448 11.383 5.543 1.00 90.06 84 ASP A O 1
ATOM 676 N N . PHE A 1 85 ? 0.234 9.445 4.626 1.00 92.31 85 PHE A N 1
ATOM 677 C CA . PHE A 1 85 ? -1.033 8.740 4.833 1.00 92.31 85 PHE A CA 1
ATOM 678 C C . PHE A 1 85 ? -1.265 8.430 6.310 1.00 92.31 85 PHE A C 1
ATOM 680 O O . PHE A 1 85 ? -2.385 8.595 6.790 1.00 92.31 85 PHE A O 1
ATOM 687 N N . GLN A 1 86 ? -0.220 8.025 7.039 1.00 95.12 86 GLN A N 1
ATOM 688 C CA . GLN A 1 86 ? -0.291 7.782 8.479 1.00 95.12 86 GLN A CA 1
ATOM 689 C C . GLN A 1 86 ? -0.813 9.017 9.199 1.00 95.12 86 GLN A C 1
ATOM 691 O O . GLN A 1 86 ? -1.804 8.919 9.915 1.00 95.12 86 GLN A O 1
ATOM 696 N N . LYS A 1 87 ? -0.214 10.187 8.948 1.00 96.38 87 LYS A N 1
ATOM 697 C CA . LYS A 1 87 ? -0.633 11.449 9.565 1.00 96.38 87 LYS A CA 1
ATOM 698 C C . LYS A 1 87 ? -2.098 11.770 9.259 1.00 96.38 87 LYS A C 1
ATOM 700 O O . LYS A 1 87 ? -2.855 12.100 10.167 1.00 96.38 87 LYS A O 1
ATOM 705 N N . GLN A 1 88 ? -2.517 11.639 7.999 1.00 95.38 88 GLN A N 1
ATOM 706 C CA . GLN A 1 88 ? -3.896 11.919 7.580 1.00 95.38 88 GLN A CA 1
ATOM 707 C C . GLN A 1 88 ? -4.920 10.973 8.217 1.00 95.38 88 GLN A C 1
ATOM 709 O O . GLN A 1 88 ? -5.980 11.417 8.656 1.00 95.38 88 GLN A O 1
ATOM 714 N N . ILE A 1 89 ? -4.603 9.681 8.301 1.00 95.75 89 ILE A N 1
ATOM 715 C CA . ILE A 1 89 ? -5.468 8.677 8.925 1.00 95.75 89 ILE A CA 1
ATOM 716 C C . ILE A 1 89 ? -5.485 8.830 10.450 1.00 95.75 89 ILE A C 1
ATOM 718 O O . ILE A 1 89 ? -6.551 8.763 11.055 1.00 95.75 89 ILE A O 1
ATOM 722 N N . GLN A 1 90 ? -4.339 9.091 11.082 1.00 95.31 90 GLN A N 1
ATOM 723 C CA . GLN A 1 90 ? -4.240 9.286 12.531 1.00 95.31 90 GLN A CA 1
ATOM 724 C C . GLN A 1 90 ? -5.046 10.495 13.008 1.00 95.31 90 GLN A C 1
ATOM 726 O O . GLN A 1 90 ? -5.688 10.407 14.050 1.00 95.31 90 GLN A O 1
ATOM 731 N N . MET A 1 91 ? -5.097 11.584 12.229 1.00 95.94 91 MET A N 1
ATOM 732 C CA . MET A 1 91 ? -5.964 12.733 12.536 1.00 95.94 91 MET A CA 1
ATOM 733 C C . MET A 1 91 ? -7.453 12.364 12.599 1.00 95.94 91 MET A C 1
ATOM 735 O O . MET A 1 91 ? -8.214 13.037 13.289 1.00 95.94 91 MET A O 1
ATOM 739 N N . ARG A 1 92 ? -7.876 11.300 11.905 1.00 95.88 92 ARG A N 1
ATOM 740 C CA . ARG A 1 92 ? -9.254 10.789 11.958 1.00 95.88 92 ARG A CA 1
ATOM 741 C C . ARG A 1 92 ? -9.496 9.843 13.139 1.00 95.88 92 ARG A C 1
ATOM 743 O O . ARG A 1 92 ? -10.647 9.608 13.484 1.00 95.88 92 ARG A O 1
ATOM 750 N N . GLY A 1 93 ? -8.435 9.310 13.749 1.00 96.19 93 GLY A N 1
ATOM 751 C CA . GLY A 1 93 ? -8.491 8.456 14.938 1.00 96.19 93 GLY A CA 1
ATOM 752 C C . GLY A 1 93 ? -9.360 7.195 14.812 1.00 96.19 93 GLY A C 1
ATOM 753 O O . GLY A 1 93 ? -10.173 6.970 15.711 1.00 96.19 93 GLY A O 1
ATOM 754 N N . PRO A 1 94 ? -9.226 6.375 13.747 1.00 97.19 94 PRO A N 1
ATOM 755 C CA . PRO A 1 94 ? -10.056 5.185 13.580 1.00 97.19 94 PRO A CA 1
ATOM 756 C C . PRO A 1 94 ? -9.796 4.175 14.704 1.00 97.19 94 PRO A C 1
ATOM 758 O O . PRO A 1 94 ? -8.647 3.858 15.015 1.00 97.19 94 PRO A O 1
ATOM 761 N N . LYS A 1 95 ? -10.867 3.646 15.295 1.00 96.44 95 LYS A N 1
ATOM 762 C CA . LYS A 1 95 ? -10.826 2.619 16.350 1.00 96.44 95 LYS A CA 1
ATOM 763 C C . LYS A 1 95 ? -11.226 1.241 15.842 1.00 96.44 95 LYS A C 1
ATOM 765 O O . LYS A 1 95 ? -10.851 0.240 16.445 1.00 96.44 95 LYS A O 1
ATOM 770 N N . ALA A 1 96 ? -11.971 1.196 14.741 1.00 97.06 96 ALA A N 1
ATOM 771 C CA . ALA A 1 96 ? -12.428 -0.033 14.109 1.00 97.06 96 ALA A CA 1
ATOM 772 C C . ALA A 1 96 ? -11.901 -0.167 12.676 1.00 97.06 96 ALA A C 1
ATOM 774 O O . ALA A 1 96 ? -11.616 0.817 11.987 1.00 97.06 96 ALA A O 1
ATOM 775 N N . VAL A 1 97 ? -11.839 -1.407 12.189 1.00 96.69 97 VAL A N 1
ATOM 776 C CA . VAL A 1 97 ? -11.393 -1.722 10.823 1.00 96.69 97 VAL A CA 1
ATOM 777 C C . VAL A 1 97 ? -12.276 -1.037 9.770 1.00 96.69 97 VAL A C 1
ATOM 779 O O . VAL A 1 97 ? -11.771 -0.565 8.752 1.00 96.69 97 VAL A O 1
ATOM 782 N N . GLY A 1 98 ? -13.586 -0.936 10.025 1.00 96.81 98 GLY A N 1
ATOM 783 C CA . GLY A 1 98 ? -14.528 -0.239 9.144 1.00 96.81 98 GLY A CA 1
ATOM 784 C C . GLY A 1 98 ? -14.261 1.265 9.038 1.00 96.81 98 GLY A C 1
ATOM 785 O O . GLY A 1 98 ? -14.281 1.814 7.939 1.00 96.81 98 GLY A O 1
ATOM 786 N N . GLU A 1 99 ? -13.937 1.918 10.157 1.00 97.38 99 GLU A N 1
ATOM 787 C CA . GLU A 1 99 ? -13.596 3.347 10.194 1.00 97.38 99 GLU A CA 1
ATOM 788 C C . GLU A 1 99 ? -12.280 3.625 9.465 1.00 97.38 99 GLU A C 1
ATOM 790 O O . GLU A 1 99 ? -12.183 4.590 8.706 1.00 97.38 99 GLU A O 1
ATOM 795 N N . LEU A 1 100 ? -11.282 2.749 9.639 1.00 96.94 100 LEU A N 1
ATOM 796 C CA . LEU A 1 100 ? -10.022 2.829 8.903 1.00 96.94 100 LEU A CA 1
ATOM 797 C C . LEU A 1 100 ? -10.266 2.713 7.393 1.00 96.94 100 LEU A C 1
ATOM 799 O O . LEU A 1 100 ? -9.801 3.558 6.628 1.00 96.94 100 LEU A O 1
ATOM 803 N N . LEU A 1 101 ? -11.032 1.705 6.962 1.00 96.31 101 LEU A N 1
ATOM 804 C CA . LEU A 1 101 ? -11.363 1.505 5.552 1.00 96.31 101 LEU A CA 1
ATOM 805 C C . LEU A 1 101 ? -12.090 2.721 4.963 1.00 96.31 101 LEU A C 1
ATOM 807 O O . LEU A 1 101 ? -11.757 3.155 3.860 1.00 96.31 101 LEU A O 1
ATOM 811 N N . GLN A 1 102 ? -13.052 3.286 5.697 1.00 96.19 102 GLN A N 1
ATOM 812 C CA . GLN A 1 102 ? -13.764 4.485 5.264 1.00 96.19 102 GLN A CA 1
ATOM 813 C C . GLN A 1 102 ? -12.816 5.683 5.147 1.00 96.19 102 GLN A C 1
ATOM 815 O O . GLN A 1 102 ? -12.789 6.339 4.108 1.00 96.19 102 GLN A O 1
ATOM 820 N N . GLY A 1 103 ? -11.964 5.914 6.150 1.00 95.81 103 GLY A N 1
ATOM 821 C CA . GLY A 1 103 ? -10.967 6.982 6.112 1.00 95.81 103 GLY A CA 1
ATOM 822 C C . GLY A 1 103 ? -10.021 6.865 4.914 1.00 95.81 103 GLY A C 1
ATOM 823 O O . GLY A 1 103 ? -9.738 7.860 4.252 1.00 95.81 103 GLY A O 1
ATOM 824 N N . MET A 1 104 ? -9.582 5.651 4.576 1.00 94.75 104 MET A N 1
ATOM 825 C CA . MET A 1 104 ? -8.729 5.413 3.407 1.00 94.75 104 MET A CA 1
ATOM 826 C C . MET A 1 104 ? -9.462 5.650 2.080 1.00 94.75 104 MET A C 1
ATOM 828 O O . MET A 1 104 ? -8.854 6.171 1.143 1.00 94.75 104 MET A O 1
ATOM 832 N N . ARG A 1 105 ? -10.755 5.303 1.988 1.00 93.00 105 ARG A N 1
ATOM 833 C CA . ARG A 1 105 ? -11.588 5.592 0.805 1.00 93.00 105 ARG A CA 1
ATOM 834 C C . ARG A 1 105 ? -11.763 7.091 0.597 1.00 93.00 105 ARG A C 1
ATOM 836 O O . ARG A 1 105 ? -11.579 7.562 -0.521 1.00 93.00 105 ARG A O 1
ATOM 843 N N . ASP A 1 106 ? -12.051 7.834 1.660 1.00 93.44 106 ASP A N 1
ATOM 844 C CA . ASP A 1 106 ? -12.238 9.283 1.580 1.00 93.44 106 ASP A CA 1
ATOM 845 C C . ASP A 1 106 ? -10.963 9.984 1.095 1.00 93.44 106 ASP A C 1
ATOM 847 O O . ASP A 1 106 ? -11.016 10.820 0.195 1.00 93.44 106 ASP A O 1
ATOM 851 N N . LEU A 1 107 ? -9.800 9.605 1.640 1.00 91.06 107 LEU A N 1
ATOM 852 C CA . LEU A 1 107 ? -8.510 10.152 1.207 1.00 91.06 107 LEU A CA 1
ATOM 853 C C . LEU A 1 107 ? -8.196 9.810 -0.253 1.00 91.06 107 LEU A C 1
ATOM 855 O O . LEU A 1 107 ? -7.648 10.635 -0.984 1.00 91.06 107 LEU A O 1
ATOM 859 N N . TYR A 1 108 ? -8.557 8.604 -0.695 1.00 87.88 108 TYR A N 1
ATOM 860 C CA . TYR A 1 108 ? -8.389 8.202 -2.088 1.00 87.88 108 TYR A CA 1
ATOM 861 C C . TYR A 1 108 ? -9.238 9.060 -3.037 1.00 87.88 108 TYR A C 1
ATOM 863 O O . TYR A 1 108 ? -8.730 9.527 -4.058 1.00 87.88 108 TYR A O 1
ATOM 871 N N . LEU A 1 109 ? -10.505 9.306 -2.691 1.00 86.25 109 LEU A N 1
ATOM 872 C CA . LEU A 1 109 ? 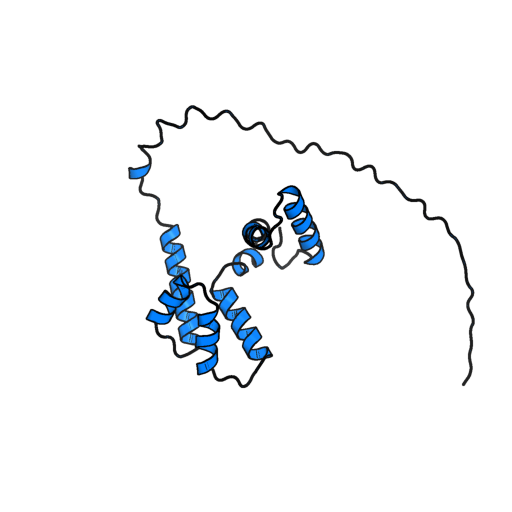-11.399 10.161 -3.477 1.00 86.25 109 LEU A CA 1
ATOM 873 C C . LEU A 1 109 ? -10.894 11.611 -3.524 1.00 86.25 109 LEU A C 1
ATOM 875 O O . LEU A 1 109 ? -10.803 12.191 -4.605 1.00 86.25 109 LEU A O 1
ATOM 879 N N . GLN A 1 110 ? -10.452 12.153 -2.387 1.00 87.75 110 GLN A N 1
ATOM 880 C CA . GLN A 1 110 ? -9.896 13.506 -2.295 1.00 87.75 110 GLN A CA 1
ATOM 881 C C . GLN A 1 110 ? -8.626 13.688 -3.152 1.00 87.75 110 GLN A C 1
ATOM 883 O O . GLN A 1 110 ? -8.429 14.722 -3.800 1.00 87.75 110 GLN A O 1
ATOM 888 N N . GLY A 1 111 ? -7.762 12.668 -3.202 1.00 82.38 111 GLY A N 1
ATOM 889 C CA . GLY A 1 111 ? -6.572 12.671 -4.055 1.00 82.38 111 GLY A CA 1
ATOM 890 C C . GLY A 1 111 ? -6.898 12.715 -5.553 1.00 82.38 111 GLY A C 1
ATOM 891 O O . GLY A 1 111 ? -6.209 13.399 -6.312 1.00 82.38 111 GLY A O 1
ATOM 892 N N . GLN A 1 112 ? -7.972 12.042 -5.986 1.00 78.56 112 GLN A N 1
ATOM 893 C CA . GLN A 1 112 ? -8.406 12.084 -7.387 1.00 78.56 112 GLN A CA 1
ATOM 894 C C . GLN A 1 112 ? -8.970 13.447 -7.794 1.00 78.56 112 GLN A C 1
ATOM 896 O O . GLN A 1 112 ? -8.710 13.902 -8.909 1.00 78.56 112 GLN A O 1
ATOM 901 N N . GLU A 1 113 ? -9.716 14.111 -6.911 1.00 78.62 113 GLU A N 1
ATOM 902 C CA . GLU A 1 113 ? -10.255 15.450 -7.178 1.00 78.62 113 GLU A CA 1
ATOM 903 C C . GLU A 1 113 ? -9.137 16.480 -7.363 1.00 78.62 113 GLU A C 1
ATOM 905 O O . GLU A 1 113 ? -9.194 17.305 -8.275 1.00 78.62 113 GLU A O 1
ATOM 910 N N . THR A 1 114 ? -8.072 16.372 -6.564 1.00 75.75 114 THR A N 1
ATOM 911 C CA . THR A 1 114 ? -6.917 17.278 -6.633 1.00 75.75 114 THR A CA 1
ATOM 912 C C . THR A 1 114 ? -6.165 17.141 -7.964 1.00 75.75 114 THR A C 1
ATOM 914 O O . THR A 1 114 ? -5.767 18.143 -8.551 1.00 75.75 114 THR A O 1
ATOM 917 N N . GLN A 1 115 ? -6.019 15.921 -8.497 1.00 67.19 115 GLN A N 1
ATOM 918 C CA . GLN A 1 115 ? -5.389 15.691 -9.808 1.00 67.19 115 GLN A CA 1
ATOM 919 C C . GLN A 1 115 ? -6.240 16.143 -11.002 1.00 67.19 115 GLN A C 1
ATOM 921 O O . GLN A 1 115 ? -5.701 16.353 -12.087 1.00 67.19 115 GLN A O 1
ATOM 926 N N . ARG A 1 116 ? -7.560 16.267 -10.834 1.00 70.19 116 ARG A N 1
ATOM 927 C CA . ARG A 1 116 ? -8.484 16.641 -11.915 1.00 70.19 116 ARG A CA 1
ATOM 928 C C . ARG A 1 116 ? -8.736 18.137 -12.024 1.00 70.19 116 ARG A C 1
ATOM 930 O O . ARG A 1 116 ? -9.438 18.538 -12.952 1.00 70.19 116 ARG A O 1
ATOM 937 N N . GLN A 1 117 ? -8.194 18.962 -11.128 1.00 61.28 117 GLN A N 1
ATOM 938 C CA . GLN A 1 117 ? -8.346 20.403 -11.280 1.00 61.28 117 GLN A CA 1
ATOM 939 C C . GLN A 1 117 ? -7.637 20.854 -12.568 1.00 61.28 117 GLN A C 1
ATOM 941 O O . GLN A 1 117 ? -6.429 20.647 -12.706 1.00 61.28 117 GLN A O 1
ATOM 946 N N . PRO A 1 118 ? -8.376 21.422 -13.543 1.00 62.94 118 PRO A N 1
ATOM 947 C CA . PRO A 1 118 ? -7.784 21.895 -14.781 1.00 62.94 118 PRO A CA 1
ATOM 948 C C . PRO A 1 118 ? -6.764 22.969 -14.425 1.00 62.94 118 PRO A C 1
ATOM 950 O O . PRO A 1 118 ? -7.110 23.939 -13.748 1.00 62.94 118 PRO A O 1
ATOM 953 N N . MET A 1 119 ? -5.512 22.791 -14.862 1.00 56.50 119 MET A N 1
ATOM 954 C CA . MET A 1 119 ? -4.504 23.839 -14.733 1.00 56.50 119 MET A CA 1
ATOM 955 C C . MET A 1 119 ? -5.108 25.130 -15.272 1.00 56.50 119 MET A C 1
ATOM 957 O O . MET A 1 119 ? -5.537 25.195 -16.428 1.00 56.50 119 MET A O 1
ATOM 961 N N . THR A 1 120 ? -5.208 26.133 -14.408 1.00 71.88 120 THR A N 1
ATOM 962 C CA . THR A 1 120 ? -5.771 27.422 -14.773 1.00 71.88 120 THR A CA 1
ATOM 963 C C . THR A 1 120 ? -5.010 27.960 -15.994 1.00 71.88 120 THR A C 1
ATOM 965 O O . THR A 1 120 ? -3.776 27.981 -15.987 1.00 71.88 120 THR A O 1
ATOM 968 N N . PRO A 1 121 ? -5.708 28.419 -17.055 1.00 62.88 121 PRO A N 1
ATOM 969 C CA . PRO A 1 121 ? -5.073 28.902 -18.286 1.00 62.88 121 PRO A CA 1
ATOM 970 C C . PRO A 1 121 ? -4.078 30.054 -18.075 1.00 62.88 121 PRO A C 1
ATOM 972 O O . PRO A 1 121 ? -3.268 30.335 -18.952 1.00 62.88 121 PRO A O 1
ATOM 975 N N . ALA A 1 122 ? -4.112 30.706 -16.909 1.00 57.66 122 ALA A N 1
ATOM 976 C CA . ALA A 1 122 ? -3.222 31.801 -16.542 1.00 57.66 122 ALA A CA 1
ATOM 977 C C . ALA A 1 122 ? -1.730 31.409 -16.502 1.00 57.66 122 ALA A C 1
ATOM 979 O O . ALA A 1 122 ? -0.883 32.283 -16.652 1.00 57.66 122 ALA A O 1
ATOM 980 N N . ALA A 1 123 ? -1.394 30.121 -16.365 1.00 54.59 123 ALA A N 1
ATOM 981 C CA . ALA A 1 123 ? -0.006 29.649 -16.405 1.00 54.59 123 ALA A CA 1
ATOM 982 C C . ALA A 1 123 ? 0.512 29.337 -17.826 1.00 54.59 123 ALA A C 1
ATOM 984 O O . ALA A 1 123 ? 1.692 29.052 -18.000 1.00 54.59 123 ALA A O 1
ATOM 985 N N . ARG A 1 124 ? -0.341 29.393 -18.863 1.00 52.34 124 ARG A N 1
ATOM 986 C CA . ARG A 1 124 ? 0.014 28.953 -20.227 1.00 52.34 124 ARG A CA 1
ATOM 987 C C . ARG A 1 124 ? 0.753 29.997 -21.072 1.00 52.34 124 ARG A C 1
ATOM 989 O O . ARG A 1 124 ? 1.277 29.646 -22.123 1.00 52.34 124 ARG A O 1
ATOM 996 N N . ASN A 1 125 ? 0.812 31.255 -20.633 1.00 56.62 125 ASN A N 1
ATOM 997 C CA . ASN A 1 125 ? 1.346 32.355 -21.448 1.00 56.62 125 ASN A CA 1
ATOM 998 C C . ASN A 1 125 ? 2.823 32.693 -21.187 1.00 56.62 125 ASN A C 1
ATOM 1000 O O . ASN A 1 125 ? 3.353 33.578 -21.851 1.00 56.62 125 ASN A O 1
ATOM 1004 N N . THR A 1 126 ? 3.504 32.000 -20.270 1.00 56.69 126 THR A N 1
ATOM 1005 C CA . THR A 1 126 ? 4.908 32.308 -19.929 1.00 56.69 126 THR A CA 1
ATOM 1006 C C . THR A 1 126 ? 5.925 31.319 -20.512 1.00 56.69 126 THR A C 1
ATOM 1008 O O . THR A 1 126 ? 7.107 31.638 -20.562 1.00 56.69 126 THR A O 1
ATOM 1011 N N . GLU A 1 127 ? 5.498 30.152 -21.009 1.00 51.31 127 GLU A N 1
ATOM 1012 C CA . GLU A 1 127 ? 6.397 29.128 -21.588 1.00 51.31 127 GLU A CA 1
ATOM 1013 C C . GLU A 1 127 ? 6.409 29.089 -23.127 1.00 51.31 127 GLU A C 1
ATOM 1015 O O . GLU A 1 127 ? 7.218 28.380 -23.724 1.00 51.31 127 GLU A O 1
ATOM 1020 N N . ALA A 1 128 ? 5.573 29.888 -23.799 1.00 51.59 128 ALA A N 1
ATOM 1021 C CA . ALA A 1 128 ? 5.544 29.950 -25.264 1.00 51.59 128 ALA A CA 1
ATOM 1022 C C . ALA A 1 128 ? 6.782 30.633 -25.889 1.00 51.59 128 ALA A C 1
ATOM 1024 O O . ALA A 1 128 ? 6.935 30.603 -27.105 1.00 51.59 128 ALA A O 1
ATOM 1025 N N . THR A 1 129 ? 7.689 31.204 -25.087 1.00 53.41 129 THR A N 1
ATOM 1026 C CA . THR A 1 129 ? 8.879 31.919 -25.589 1.00 53.41 129 THR A CA 1
ATOM 1027 C C . THR A 1 129 ? 10.177 31.092 -25.524 1.00 53.41 129 THR A C 1
ATOM 1029 O O . THR A 1 129 ? 11.225 31.597 -25.907 1.00 53.41 129 THR A O 1
ATOM 1032 N N . GLN A 1 130 ? 10.158 29.828 -25.067 1.00 55.44 130 GLN A N 1
ATOM 1033 C CA . GLN A 1 130 ? 11.373 28.981 -24.994 1.00 55.44 130 GLN A CA 1
ATOM 1034 C C . GLN A 1 130 ? 11.298 27.651 -25.772 1.00 55.44 130 GLN A C 1
ATOM 1036 O O . GLN A 1 130 ? 12.236 26.857 -25.730 1.00 55.44 130 GLN A O 1
ATOM 1041 N N . ALA A 1 131 ? 10.220 27.393 -26.517 1.00 51.00 131 ALA A N 1
ATOM 1042 C CA . ALA A 1 131 ? 9.999 26.114 -27.204 1.00 51.00 131 ALA A CA 1
ATOM 1043 C C . ALA A 1 131 ? 10.504 26.054 -28.665 1.00 51.00 131 ALA A C 1
ATOM 1045 O O . ALA A 1 131 ? 10.095 25.161 -29.404 1.00 51.00 131 ALA A O 1
ATOM 1046 N N . GLU A 1 132 ? 11.398 26.954 -29.089 1.00 52.12 132 GLU A N 1
ATOM 1047 C CA . GLU A 1 132 ? 11.911 27.002 -30.474 1.00 52.12 132 GLU A CA 1
ATOM 1048 C C . GLU A 1 132 ? 13.348 26.459 -30.639 1.00 52.12 132 GLU A C 1
ATOM 1050 O O . GLU A 1 132 ? 13.981 26.648 -31.672 1.00 52.12 132 GLU A O 1
ATOM 1055 N N . GLU A 1 133 ? 13.878 25.719 -29.656 1.00 51.78 133 GLU A N 1
ATOM 1056 C CA . GLU A 1 133 ? 15.232 25.145 -29.752 1.00 51.78 133 GLU A CA 1
ATOM 1057 C C . GLU A 1 133 ? 15.331 23.693 -29.254 1.00 51.78 133 GLU A C 1
ATOM 1059 O O . GLU A 1 133 ? 16.225 23.326 -28.491 1.00 51.78 133 GLU A O 1
ATOM 1064 N N . ARG A 1 134 ? 14.417 22.808 -29.677 1.00 50.53 134 ARG A N 1
ATOM 1065 C CA . ARG A 1 134 ? 14.622 21.356 -29.513 1.00 50.53 134 ARG A CA 1
ATOM 1066 C C . ARG A 1 134 ? 14.346 20.596 -30.805 1.00 50.53 134 ARG A C 1
ATOM 1068 O O . ARG A 1 134 ? 13.212 20.444 -31.244 1.00 50.53 134 ARG A O 1
ATOM 1075 N N . ARG A 1 135 ? 15.452 20.134 -31.400 1.00 59.06 135 ARG A N 1
ATOM 1076 C CA . ARG A 1 135 ? 15.544 19.284 -32.594 1.00 59.06 135 ARG A CA 1
ATOM 1077 C C . ARG A 1 135 ? 14.607 18.067 -32.513 1.00 59.06 135 ARG A C 1
ATOM 1079 O O . ARG A 1 135 ? 14.444 17.506 -31.429 1.00 59.06 135 ARG A O 1
ATOM 1086 N N . PRO A 1 136 ? 14.068 17.599 -33.651 1.00 54.28 136 PRO A N 1
ATOM 1087 C CA . PRO A 1 136 ? 13.226 16.413 -33.693 1.00 54.28 136 PRO A CA 1
ATOM 1088 C C . PRO A 1 136 ? 14.028 15.168 -33.294 1.00 54.28 136 PRO A C 1
ATOM 1090 O O . PRO A 1 136 ? 15.077 14.871 -33.867 1.00 54.28 136 PRO A O 1
ATOM 1093 N N . LEU A 1 137 ? 13.510 14.441 -32.302 1.00 50.78 137 LEU A N 1
ATOM 1094 C CA . LEU A 1 137 ? 13.948 13.092 -31.966 1.00 50.78 137 LEU A CA 1
ATOM 1095 C C . LEU A 1 137 ? 13.731 12.199 -33.187 1.00 50.78 137 LEU A C 1
ATOM 1097 O O . LEU A 1 137 ? 12.608 12.030 -33.664 1.00 50.78 137 LEU A O 1
ATOM 1101 N N . ALA A 1 138 ? 14.835 11.662 -33.694 1.00 50.56 138 ALA A N 1
ATOM 1102 C CA . ALA A 1 138 ? 14.851 10.675 -34.752 1.00 50.56 138 ALA A CA 1
ATOM 1103 C C . ALA A 1 138 ? 13.884 9.527 -34.425 1.00 50.56 138 ALA A C 1
ATOM 1105 O O . ALA A 1 138 ? 13.853 8.999 -33.313 1.00 50.56 138 ALA A O 1
ATOM 1106 N N . SER A 1 139 ? 13.089 9.161 -35.425 1.00 49.00 139 S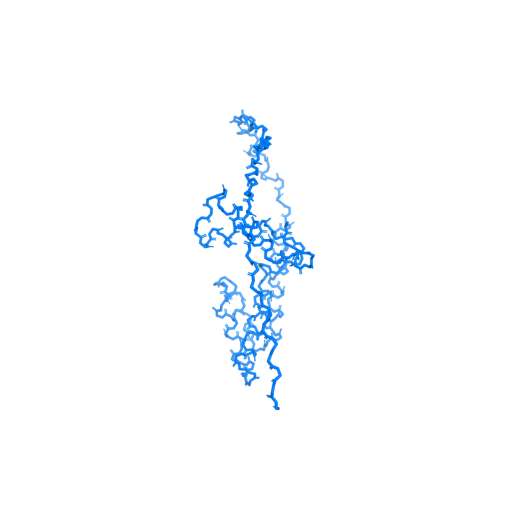ER A N 1
ATOM 1107 C CA . SER A 1 139 ? 12.172 8.032 -35.421 1.00 49.00 139 SER A CA 1
ATOM 1108 C C . SER A 1 139 ? 12.892 6.744 -35.016 1.00 49.00 139 SER A C 1
ATOM 1110 O O . SER A 1 139 ? 13.650 6.181 -35.809 1.00 49.00 139 SER A O 1
ATOM 1112 N N . TRP A 1 140 ? 12.638 6.252 -33.806 1.00 50.97 140 TRP A N 1
ATOM 1113 C CA . TRP A 1 140 ? 13.014 4.898 -33.418 1.00 50.97 140 TRP A CA 1
ATOM 1114 C C . TRP A 1 140 ? 12.161 3.909 -34.219 1.00 50.97 140 TRP A C 1
ATOM 1116 O O . TRP A 1 140 ? 10.986 3.698 -33.926 1.00 50.97 140 TRP A O 1
ATOM 1126 N N . ARG A 1 141 ? 12.747 3.315 -35.262 1.00 45.75 141 ARG A N 1
ATOM 1127 C CA . ARG A 1 141 ? 12.2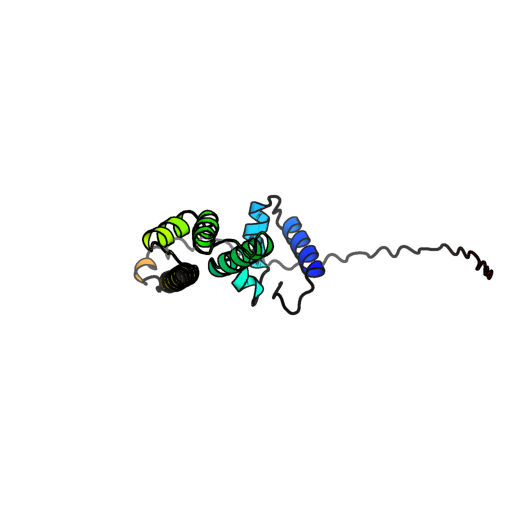81 2.035 -35.800 1.00 45.75 141 ARG A CA 1
ATOM 1128 C C . ARG A 1 141 ? 13.121 0.947 -35.133 1.00 45.75 141 ARG A C 1
ATOM 1130 O O . ARG A 1 141 ? 14.341 1.015 -35.252 1.00 45.75 141 ARG A O 1
ATOM 1137 N N . PRO A 1 142 ? 12.517 -0.033 -34.446 1.00 48.28 142 PRO A N 1
ATOM 1138 C CA . PRO A 1 142 ? 13.265 -1.173 -33.952 1.00 48.28 142 PRO A CA 1
ATOM 1139 C C . PRO A 1 142 ? 13.781 -1.958 -35.158 1.00 48.28 142 PRO A C 1
ATOM 1141 O O . PRO A 1 142 ? 13.007 -2.512 -35.941 1.00 48.28 142 PRO A O 1
ATOM 1144 N N . THR A 1 143 ? 15.096 -1.948 -35.348 1.00 52.44 143 THR A N 1
ATOM 1145 C CA . THR A 1 143 ? 15.773 -2.818 -36.303 1.00 52.44 143 THR A CA 1
ATOM 1146 C C . THR A 1 143 ? 15.633 -4.235 -35.764 1.00 52.44 143 THR A C 1
ATOM 1148 O O . THR A 1 143 ? 16.272 -4.589 -34.779 1.00 52.44 143 THR A O 1
ATOM 1151 N N . ALA A 1 144 ? 14.742 -5.025 -36.360 1.00 46.62 144 ALA A N 1
ATOM 1152 C CA . ALA A 1 144 ? 14.622 -6.441 -36.056 1.00 46.62 144 ALA A CA 1
ATOM 1153 C C . ALA A 1 144 ? 15.932 -7.131 -36.458 1.00 46.62 144 ALA A C 1
ATOM 1155 O O . ALA A 1 144 ? 16.165 -7.401 -37.636 1.00 46.62 144 ALA A O 1
ATOM 1156 N N . THR A 1 145 ? 16.815 -7.369 -35.494 1.00 54.66 145 THR A N 1
ATOM 1157 C CA . THR A 1 145 ? 17.955 -8.262 -35.674 1.00 54.66 145 THR A CA 1
ATOM 1158 C C . THR A 1 145 ? 17.406 -9.686 -35.779 1.00 54.66 145 THR A C 1
ATOM 1160 O O . THR A 1 145 ? 16.741 -10.149 -34.850 1.00 54.66 145 THR A O 1
ATOM 1163 N N . PRO A 1 146 ? 17.627 -10.394 -36.899 1.00 53.38 146 PRO A N 1
ATOM 1164 C CA . PRO A 1 146 ? 17.193 -11.773 -37.026 1.00 53.38 146 PRO A CA 1
ATOM 1165 C C . PRO A 1 146 ? 18.011 -12.628 -36.056 1.00 53.38 146 PRO A C 1
ATOM 1167 O O . PRO A 1 146 ? 19.225 -12.774 -36.195 1.00 53.38 146 PRO A O 1
ATOM 1170 N N . VAL A 1 147 ? 17.337 -13.172 -35.045 1.00 57.78 147 VAL A N 1
ATOM 1171 C CA . VAL A 1 147 ? 17.914 -14.162 -34.138 1.00 57.78 147 VAL A CA 1
ATOM 1172 C C . VAL A 1 147 ? 18.114 -15.439 -34.946 1.00 57.78 147 VAL A C 1
ATOM 1174 O O . VAL A 1 147 ? 17.155 -16.134 -35.282 1.00 57.78 147 VAL A O 1
ATOM 1177 N N . HIS A 1 148 ? 19.362 -15.736 -35.300 1.00 54.38 148 HIS A N 1
ATOM 1178 C CA . HIS A 1 148 ? 19.733 -17.041 -35.827 1.00 54.38 148 HIS A CA 1
ATOM 1179 C C . HIS A 1 148 ? 19.523 -18.081 -34.721 1.00 54.38 148 HIS A C 1
ATOM 1181 O O . HIS A 1 148 ? 20.342 -18.223 -33.815 1.00 54.38 148 HIS A O 1
ATOM 1187 N N . PHE A 1 149 ? 18.401 -18.797 -34.792 1.00 49.97 149 PHE A N 1
ATOM 1188 C CA . PHE A 1 149 ? 18.179 -20.020 -34.033 1.00 49.97 149 PHE A CA 1
ATOM 1189 C C . PHE A 1 149 ? 19.227 -21.050 -34.473 1.00 49.97 149 PHE A C 1
ATOM 1191 O O . PHE A 1 149 ? 19.165 -21.595 -35.575 1.00 49.97 149 PHE A O 1
ATOM 1198 N N . LEU A 1 150 ? 20.218 -21.292 -33.616 1.00 56.38 150 LEU A N 1
ATOM 1199 C CA . LEU A 1 150 ? 21.091 -22.455 -33.714 1.00 56.38 150 LEU A CA 1
ATOM 1200 C C . LEU A 1 150 ? 20.269 -23.682 -33.317 1.00 56.38 150 LEU A C 1
ATOM 1202 O O . LEU A 1 150 ? 20.042 -23.949 -32.139 1.00 56.38 150 LEU A O 1
ATOM 1206 N N . THR A 1 151 ? 19.794 -24.414 -34.320 1.00 54.94 151 THR A N 1
ATOM 1207 C CA . THR A 1 151 ? 19.179 -25.729 -34.154 1.00 54.94 151 THR A CA 1
ATOM 1208 C C . THR A 1 151 ? 20.252 -26.704 -33.670 1.00 54.94 151 THR A C 1
ATOM 1210 O O . THR A 1 151 ? 21.047 -27.210 -34.461 1.00 54.94 151 THR A O 1
ATOM 1213 N N . ALA A 1 152 ? 20.309 -26.957 -32.364 1.00 55.16 152 ALA A N 1
ATOM 1214 C CA . ALA A 1 152 ? 21.095 -28.054 -31.819 1.00 55.16 152 ALA A CA 1
ATOM 1215 C C . ALA A 1 152 ? 20.404 -29.377 -32.190 1.00 55.16 152 ALA A C 1
ATOM 1217 O O . ALA A 1 152 ? 19.366 -29.730 -31.632 1.00 55.16 152 ALA A O 1
ATOM 1218 N N . GLN A 1 153 ? 20.963 -30.095 -33.167 1.00 53.31 153 GLN A N 1
ATOM 1219 C CA . GLN A 1 153 ? 20.652 -31.502 -33.406 1.00 53.31 153 GLN A CA 1
ATOM 1220 C C . GLN A 1 153 ? 21.157 -32.319 -32.210 1.00 53.31 153 GLN A C 1
ATOM 1222 O O . GLN A 1 153 ? 22.335 -32.655 -32.122 1.00 53.31 153 GLN A O 1
ATOM 1227 N N . GLY A 1 154 ? 20.257 -32.613 -31.273 1.00 58.06 154 GLY A N 1
ATOM 1228 C CA . GLY A 1 154 ? 20.469 -33.608 -30.230 1.00 58.06 154 GLY A CA 1
ATOM 1229 C C . GLY A 1 154 ? 20.244 -35.004 -30.798 1.00 58.06 154 GLY A C 1
ATOM 1230 O O . GLY A 1 154 ? 19.107 -35.458 -30.891 1.00 58.06 154 GLY A O 1
ATOM 1231 N N . GLY A 1 155 ? 21.330 -35.664 -31.193 1.00 59.25 155 GLY A N 1
ATOM 1232 C CA . GLY A 1 155 ? 21.379 -37.112 -31.341 1.00 59.25 155 GLY A CA 1
ATOM 1233 C C . GLY A 1 155 ? 21.936 -37.735 -30.065 1.00 59.25 155 GLY A C 1
ATOM 1234 O O . GLY A 1 155 ? 23.079 -37.469 -29.701 1.00 59.25 155 GLY A O 1
ATOM 1235 N N . SER A 1 156 ? 21.142 -38.562 -29.396 1.00 58.25 156 SER A N 1
ATOM 1236 C CA . SER A 1 156 ? 21.622 -39.766 -28.710 1.00 58.25 156 SER A CA 1
ATOM 1237 C C . SER A 1 156 ? 20.429 -40.634 -28.364 1.00 58.25 156 SER A C 1
ATOM 1239 O O . SER A 1 156 ? 19.676 -40.382 -27.429 1.00 58.25 156 SER A O 1
ATOM 1241 N N . ASP A 1 157 ? 20.283 -41.626 -29.225 1.00 61.16 157 ASP A N 1
ATOM 1242 C CA . ASP A 1 157 ? 19.595 -42.879 -29.013 1.00 61.16 157 ASP A CA 1
ATOM 1243 C C . ASP A 1 157 ? 20.320 -43.641 -27.892 1.00 61.16 157 ASP A C 1
ATOM 1245 O O . ASP A 1 157 ? 21.499 -43.966 -28.025 1.00 61.16 157 ASP A O 1
ATOM 1249 N N . HIS A 1 158 ? 19.639 -43.875 -26.774 1.00 60.38 158 HIS A N 1
ATOM 1250 C CA . HIS A 1 158 ? 19.996 -44.932 -25.836 1.00 60.38 158 HIS A CA 1
ATOM 1251 C C . HIS A 1 158 ? 18.709 -45.490 -25.239 1.00 60.38 158 HIS A C 1
ATOM 1253 O O . HIS A 1 158 ? 18.053 -44.860 -24.411 1.00 60.38 158 HIS A O 1
ATOM 1259 N N . GLY A 1 159 ? 18.339 -46.671 -25.729 1.00 61.50 159 GLY A N 1
ATOM 1260 C CA . GLY A 1 159 ? 17.395 -47.549 -25.065 1.00 61.50 159 GLY A CA 1
ATOM 1261 C C . GLY A 1 159 ? 18.040 -48.231 -23.860 1.00 61.50 159 GLY A C 1
ATOM 1262 O O . GLY A 1 159 ? 19.163 -48.716 -23.953 1.00 61.50 159 GLY A O 1
ATOM 1263 N N . GLU A 1 160 ? 17.285 -48.288 -22.771 1.00 61.81 160 GLU A N 1
ATOM 1264 C CA . GLU A 1 160 ? 17.360 -49.271 -21.684 1.00 61.81 160 GLU A CA 1
ATOM 1265 C C . GLU A 1 160 ? 15.888 -49.550 -21.343 1.00 61.81 160 GLU A C 1
ATOM 1267 O O . GLU A 1 160 ? 15.132 -48.642 -21.002 1.00 61.81 160 GLU A O 1
ATOM 1272 N N . GLU A 1 161 ? 15.326 -50.631 -21.876 1.00 67.12 161 GLU A N 1
ATOM 1273 C CA . GLU A 1 161 ? 15.281 -51.976 -21.283 1.00 67.12 161 GLU A CA 1
ATOM 1274 C C . GLU A 1 161 ? 14.378 -52.018 -20.038 1.00 67.12 161 GLU A C 1
ATOM 1276 O O . GLU A 1 161 ? 14.696 -51.534 -18.956 1.00 67.12 161 GLU A O 1
ATOM 1281 N N . LEU A 1 162 ? 13.179 -52.554 -20.278 1.00 64.81 162 LEU A N 1
ATOM 1282 C CA . LEU A 1 162 ? 12.159 -52.900 -19.300 1.00 64.81 162 LEU A CA 1
ATOM 1283 C C . LEU A 1 162 ? 12.622 -54.127 -18.516 1.00 64.81 162 LEU A C 1
ATOM 1285 O O . LEU A 1 162 ? 12.685 -55.207 -19.098 1.00 64.81 162 LEU A O 1
ATOM 1289 N N . ASP A 1 163 ? 12.804 -53.984 -17.205 1.00 65.19 163 ASP A N 1
ATOM 1290 C CA . ASP A 1 163 ? 12.731 -55.124 -16.295 1.00 65.19 163 ASP A CA 1
ATOM 1291 C C . ASP A 1 163 ? 11.395 -55.116 -15.547 1.00 65.19 163 ASP A C 1
ATOM 1293 O O . ASP A 1 163 ? 11.133 -54.344 -14.621 1.00 65.19 163 ASP A O 1
ATOM 1297 N N . ASP A 1 164 ? 10.541 -56.016 -16.025 1.00 68.06 164 ASP A N 1
ATOM 1298 C CA . ASP A 1 164 ? 9.345 -56.537 -15.387 1.00 68.06 164 ASP A CA 1
ATOM 1299 C C . ASP A 1 164 ? 9.758 -57.417 -14.196 1.00 68.06 164 ASP A C 1
ATOM 1301 O O . ASP A 1 164 ? 10.362 -58.477 -14.363 1.00 68.06 164 ASP A O 1
ATOM 1305 N N . VAL A 1 165 ? 9.435 -56.995 -12.971 1.00 66.25 165 VAL A N 1
ATOM 1306 C CA . VAL A 1 165 ? 9.513 -57.865 -11.790 1.00 66.25 165 VAL A CA 1
ATOM 1307 C C . VAL A 1 165 ? 8.183 -57.832 -11.053 1.00 66.25 165 VAL A C 1
ATOM 1309 O O . VAL A 1 165 ? 7.966 -57.105 -10.087 1.00 66.25 165 VAL A O 1
ATOM 1312 N N . THR A 1 166 ? 7.294 -58.719 -11.488 1.00 69.12 166 THR A N 1
ATOM 1313 C CA . THR A 1 166 ? 6.342 -59.396 -10.606 1.00 69.12 166 THR A CA 1
ATOM 1314 C C . THR A 1 166 ? 7.071 -60.068 -9.438 1.00 69.12 166 T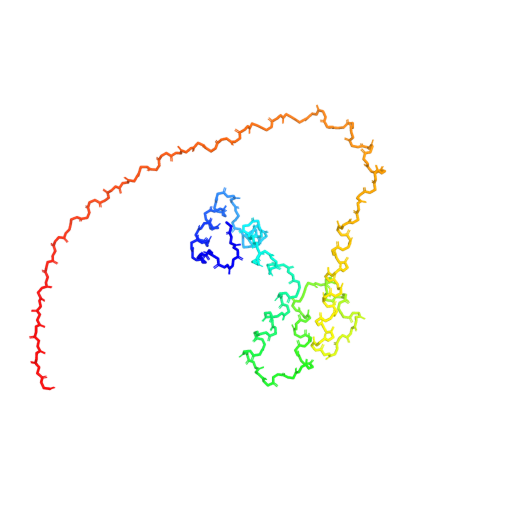HR A C 1
ATOM 1316 O O . THR A 1 166 ? 7.953 -60.896 -9.684 1.00 69.12 166 THR A O 1
ATOM 1319 N N . LYS A 1 167 ? 6.650 -59.802 -8.190 1.00 63.31 167 LYS A N 1
ATOM 1320 C CA . LYS A 1 167 ? 6.528 -60.813 -7.115 1.00 63.31 167 LYS A CA 1
ATOM 1321 C C . LYS A 1 167 ? 5.871 -60.261 -5.834 1.00 63.31 167 LYS A C 1
ATOM 1323 O O . LYS A 1 167 ? 6.417 -59.360 -5.208 1.00 63.31 167 LYS A O 1
ATOM 1328 N N . ASN A 1 168 ? 4.795 -60.963 -5.455 1.00 55.09 168 ASN A N 1
ATOM 1329 C CA . ASN A 1 168 ? 4.055 -61.047 -4.181 1.00 55.09 168 ASN A CA 1
ATOM 1330 C C . ASN A 1 168 ? 3.182 -59.879 -3.716 1.00 55.09 168 ASN A C 1
ATOM 1332 O O . ASN A 1 168 ? 3.722 -58.872 -3.219 1.00 55.09 168 ASN A O 1
#

Radius of gyration: 26.99 Å; chains: 1; bounding box: 36×93×55 Å

Foldseek 3Di:
DDAPPPDDPVVLVVVLVVVCVVVVVPDPVSSLVCVLVSYDHPRNVLSDALLNLLVVLLVVVCVVPVPDDQQVSLVSSLVPDDPVLSVQLVVQPDRGSVSSNVSSVVVVVVVVVVVPDPDDCVVVPPPPVPPPPDDDDPDDDPPPDDPPPPPPPDDDDDDDDDDDDDDD

Organism: Rhipicephalus microplus (NCBI:txid6941)

Sequence (168 aa):
MFDGESSSPESWFTFYEYACNENCWCSDEDKVKNMRLFLSGIAKSWSGSALSYFYEKRRLLQLADSSLPETSVVPLIIYGLSPDFQKQIQMRGPKAVGELLQGMRDLYLQGQETQRQPMTPAARNTEATQAEERRPLASWRPTATPVHFLTAQGGSDHGEELDDVTKN

Secondary structure (DSSP, 8-state):
-B-SSSS-HHHHHHHHHHHHHHTT--SHHHHHHHHGGGB-HHHHHHTT-HHHHHHHHHHHHHHH-TT--HHHHHHHHHHTS-HHHHHHHHTT---SHHHHHHHHHHHHHHHHHHHTSPPPGGGTTSSTTSTT--PPPP------------------------------